Protein AF-A0AA89BZ58-F1 (afdb_monomer)

pLDDT: mean 76.34, std 10.27, range [41.5, 91.38]

Radius of gyration: 18.94 Å; Cα contacts (8 Å, |Δi|>4): 23; chains: 1; bounding box: 36×35×59 Å

Mean predicted aligned error: 9.73 Å

Organism: Pinctada imbricata (NCBI:txid66713)

Foldseek 3Di:
DVVLVVVLVPDDCSVVLVVVVPDDDPVCVPDPVSVVVVVVVLCVLVVPPPCPLVVVVVPDDPPDDSVVVVVVSSVVSVCCVVPVCSSVSSSVVVVVVVVVVD

InterPro domains:
  IPR000175 Sodium:neurotransmitter symporter [PF00209] (2-68)
  IPR000175 Sodium:neurotransmitter symporter [PS50267] (1-68)
  IPR000175 Sodium:neurotransmitter symporter [PTHR11616] (2-68)
  IPR037272 Sodium:neurotransmitter symporter superfamily [SSF161070] (1-69)

Solvent-accessible surface area (backbone atoms only — not comparable to full-atom values): 6159 Å² total; per-residue (Å²): 110,69,72,59,53,55,57,45,65,71,39,89,66,41,67,60,59,52,53,68,71,66,64,79,69,72,78,54,74,78,40,69,65,50,54,51,54,52,51,52,50,52,38,68,72,65,49,68,91,72,50,61,66,57,58,57,55,69,76,50,65,92,92,54,71,59,66,61,52,50,53,52,50,51,53,50,52,52,51,46,64,54,52,48,56,54,52,47,54,49,49,52,51,49,52,55,51,54,67,72,75,111

Sequence (102 aa):
MIALLIRGATLEGSGDGITAVMAVNVDRIGEEKAWYLAFLSMIFRTVLGVGIYITIGSYNKFHNDTVRFGDLHLDASVKRVVLYPHTLRFILRVCSYISSSC

Structure (mmCIF, N/CA/C/O backbone):
data_AF-A0AA89BZ58-F1
#
_entry.id   AF-A0AA89BZ58-F1
#
loop_
_atom_site.group_PDB
_atom_site.id
_atom_site.type_symbol
_atom_site.label_atom_id
_atom_site.label_alt_id
_atom_site.label_comp_id
_atom_site.label_asym_id
_atom_site.label_entity_id
_atom_site.label_seq_id
_atom_site.pdbx_PDB_ins_code
_atom_site.Cartn_x
_atom_site.Cartn_y
_atom_site.Cartn_z
_atom_site.occupancy
_atom_site.B_iso_or_equiv
_atom_site.auth_seq_id
_atom_site.auth_comp_id
_atom_site.auth_asym_id
_atom_site.auth_atom_id
_atom_site.pdbx_PDB_model_num
ATOM 1 N N . MET A 1 1 ? 4.996 -15.499 11.503 1.00 61.78 1 MET A N 1
ATOM 2 C CA . MET A 1 1 ? 3.765 -14.877 10.959 1.00 61.78 1 MET A CA 1
ATOM 3 C C . MET A 1 1 ? 2.536 -15.730 11.235 1.00 61.78 1 MET A C 1
ATOM 5 O O . MET A 1 1 ? 1.676 -15.272 11.968 1.00 61.78 1 MET A O 1
ATOM 9 N N . ILE A 1 2 ? 2.483 -16.980 10.762 1.00 71.75 2 ILE A N 1
ATOM 10 C CA . ILE A 1 2 ? 1.319 -17.868 10.961 1.00 71.75 2 ILE A CA 1
ATOM 11 C C . ILE A 1 2 ? 1.032 -18.139 12.451 1.00 71.75 2 ILE A C 1
ATOM 13 O O . ILE A 1 2 ? -0.104 -17.999 12.887 1.00 71.75 2 ILE A O 1
ATOM 17 N N . ALA A 1 3 ? 2.061 -18.411 13.262 1.00 75.50 3 ALA A N 1
ATOM 18 C CA . ALA A 1 3 ? 1.895 -18.644 14.702 1.00 75.50 3 ALA A CA 1
ATOM 19 C C . ALA A 1 3 ? 1.299 -17.439 15.469 1.00 75.50 3 ALA A C 1
ATOM 21 O O . ALA A 1 3 ? 0.501 -17.623 16.382 1.00 75.50 3 ALA A O 1
ATOM 22 N N . LEU A 1 4 ? 1.635 -16.204 15.071 1.00 71.38 4 LEU A N 1
ATOM 23 C CA . LEU A 1 4 ? 1.089 -14.978 15.676 1.00 71.38 4 LEU A CA 1
ATOM 24 C C . LEU A 1 4 ? -0.384 -14.770 15.301 1.00 71.38 4 LEU A C 1
ATOM 26 O O . LEU A 1 4 ? -1.178 -14.320 16.121 1.00 71.38 4 LEU A O 1
ATOM 30 N N . LEU A 1 5 ? -0.743 -15.140 14.070 1.00 72.56 5 LEU A N 1
ATOM 31 C CA . LEU A 1 5 ? -2.108 -15.081 13.551 1.00 72.56 5 LEU A CA 1
ATOM 32 C C . LEU A 1 5 ? -3.035 -16.044 14.301 1.00 72.56 5 LEU A C 1
ATOM 34 O O . LEU A 1 5 ? -4.108 -15.641 14.738 1.00 72.56 5 LEU A O 1
ATOM 38 N N . ILE A 1 6 ? -2.580 -17.283 14.515 1.00 76.69 6 ILE A N 1
ATOM 39 C CA . ILE A 1 6 ? -3.320 -18.293 15.284 1.00 76.69 6 ILE A CA 1
ATOM 40 C C . ILE A 1 6 ? -3.521 -17.815 16.725 1.00 76.69 6 ILE A C 1
ATOM 42 O O . ILE A 1 6 ? -4.637 -17.860 17.233 1.00 76.69 6 ILE A O 1
ATOM 46 N N . ARG A 1 7 ? -2.464 -17.292 17.364 1.00 72.12 7 ARG A N 1
ATOM 47 C CA . ARG A 1 7 ? -2.547 -16.828 18.753 1.00 72.12 7 ARG A CA 1
ATOM 48 C C . ARG A 1 7 ? -3.513 -15.657 18.927 1.00 72.12 7 ARG A C 1
ATOM 50 O O . ARG A 1 7 ? -4.275 -15.656 19.889 1.00 72.12 7 ARG A O 1
ATOM 57 N N . GLY A 1 8 ? -3.496 -14.687 18.015 1.00 69.56 8 GLY A N 1
ATOM 58 C CA . GLY A 1 8 ? -4.432 -13.568 18.070 1.00 69.56 8 GLY A CA 1
ATOM 59 C C . GLY A 1 8 ? -5.883 -13.994 17.813 1.00 69.56 8 GLY A C 1
ATOM 60 O O . GLY A 1 8 ? -6.780 -13.475 18.464 1.00 69.56 8 GLY A O 1
ATOM 61 N N . ALA A 1 9 ? -6.123 -14.964 16.920 1.00 70.81 9 ALA A N 1
ATOM 62 C CA . ALA A 1 9 ? -7.473 -15.456 16.607 1.00 70.81 9 ALA A CA 1
ATOM 63 C C . ALA A 1 9 ? -8.116 -16.227 17.770 1.00 70.81 9 ALA A C 1
ATOM 65 O O . ALA A 1 9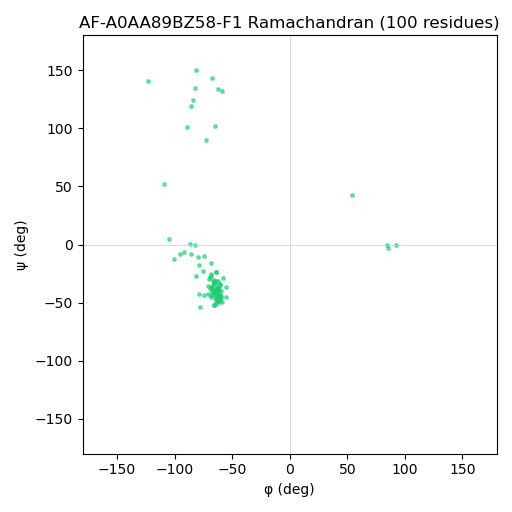 ? -9.335 -16.244 17.897 1.00 70.81 9 ALA A O 1
ATOM 66 N N . THR A 1 10 ? -7.302 -16.836 18.635 1.00 74.50 10 THR A N 1
ATOM 67 C CA . THR A 1 10 ? -7.765 -17.526 19.849 1.00 74.50 10 THR A CA 1
ATOM 68 C C . THR A 1 10 ? -8.018 -16.608 21.055 1.00 74.50 10 THR A C 1
ATOM 70 O O . THR A 1 10 ? -8.379 -17.122 22.110 1.00 74.50 10 THR A O 1
ATOM 73 N N . LEU A 1 11 ? -7.815 -15.284 20.955 1.00 73.44 11 LEU A N 1
ATOM 74 C CA . LEU A 1 11 ? -8.149 -14.354 22.046 1.00 73.44 11 LEU A CA 1
ATOM 75 C C . LEU A 1 11 ? -9.644 -13.990 22.036 1.00 73.44 11 LEU A C 1
ATOM 77 O O . LEU A 1 11 ? -10.199 -13.623 20.996 1.00 73.44 11 LEU A O 1
ATOM 81 N N . GLU A 1 12 ? -10.277 -14.008 23.212 1.00 62.53 12 GLU A N 1
ATOM 82 C CA . GLU A 1 12 ? -11.603 -13.414 23.420 1.00 62.53 12 GLU A CA 1
ATOM 83 C C . GLU A 1 12 ? -11.554 -11.911 23.085 1.00 62.53 12 GLU A C 1
ATOM 85 O O . GLU A 1 12 ? -10.620 -11.208 23.463 1.00 62.53 12 GLU A O 1
ATOM 90 N N . GLY A 1 13 ? -12.518 -11.423 22.296 1.00 66.00 13 GLY A N 1
ATOM 91 C CA . GLY A 1 13 ? -12.511 -10.054 21.753 1.00 66.00 13 GLY A CA 1
ATOM 92 C C . GLY A 1 13 ? -11.863 -9.897 20.366 1.00 66.00 13 GLY A C 1
ATOM 93 O O . GLY A 1 13 ? -11.891 -8.805 19.794 1.00 66.00 13 GLY A O 1
ATOM 94 N N . SER A 1 14 ? -11.345 -10.976 19.759 1.00 66.38 14 SER A N 1
ATOM 95 C CA . SER A 1 14 ? -10.862 -10.973 18.363 1.00 66.38 14 SER A CA 1
ATOM 96 C C . SER A 1 14 ? -11.936 -10.505 17.364 1.00 66.38 14 SER A C 1
ATOM 98 O O . SER A 1 14 ? -11.622 -9.810 16.396 1.00 66.38 14 SER A O 1
ATOM 100 N N . GLY A 1 15 ? -13.206 -10.857 17.599 1.00 66.88 15 GLY A N 1
ATOM 101 C CA . GLY A 1 15 ? -14.333 -10.484 16.734 1.00 66.88 15 GLY A CA 1
ATOM 102 C C . GLY A 1 15 ? -14.554 -8.971 16.640 1.00 66.88 15 GLY A C 1
ATOM 103 O O . GLY A 1 15 ? -14.681 -8.441 15.536 1.00 66.88 15 GLY A O 1
ATOM 104 N N . ASP A 1 16 ? -14.486 -8.263 17.769 1.00 69.00 16 ASP A N 1
ATOM 105 C CA . ASP A 1 16 ? -14.651 -6.802 17.826 1.00 69.00 16 ASP A CA 1
ATOM 106 C C . ASP A 1 16 ? -13.472 -6.056 17.188 1.00 69.00 16 ASP A C 1
ATOM 108 O O . ASP A 1 16 ? -13.611 -4.979 16.599 1.00 69.00 16 ASP A O 1
ATOM 112 N N . GLY A 1 17 ? -12.283 -6.660 17.242 1.00 66.94 17 GLY A N 1
ATOM 113 C CA . GLY A 1 17 ? -11.115 -6.171 16.520 1.00 66.94 17 GLY A CA 1
ATOM 114 C C . GLY A 1 17 ? -11.313 -6.177 15.001 1.00 66.94 17 GLY A C 1
ATOM 115 O O . GLY A 1 17 ? -10.850 -5.255 14.329 1.00 66.94 17 GLY A O 1
ATOM 116 N N . ILE A 1 18 ? -12.011 -7.185 14.470 1.00 66.62 18 ILE A N 1
ATOM 117 C CA . ILE A 1 18 ? -12.250 -7.359 13.031 1.00 66.62 18 ILE A CA 1
ATOM 118 C C . ILE A 1 18 ? -13.365 -6.424 12.544 1.00 66.62 18 ILE A C 1
ATOM 120 O O . ILE A 1 18 ? -13.208 -5.775 11.508 1.00 66.62 18 ILE A O 1
ATOM 124 N N . THR A 1 19 ? -14.456 -6.282 13.300 1.00 68.81 19 THR A N 1
ATOM 125 C CA . THR A 1 19 ? -15.575 -5.392 12.938 1.00 68.81 19 THR A CA 1
ATOM 126 C C . THR A 1 19 ? -15.163 -3.920 12.942 1.00 68.81 19 THR A C 1
ATOM 128 O O . THR A 1 19 ? -15.464 -3.196 11.993 1.00 68.81 19 THR A O 1
ATOM 131 N N . ALA A 1 20 ? -14.369 -3.484 13.925 1.00 66.00 20 ALA A N 1
ATOM 132 C CA . ALA A 1 20 ? -13.824 -2.123 13.968 1.00 66.00 20 ALA A CA 1
ATOM 133 C C . ALA A 1 20 ? -12.860 -1.810 12.806 1.00 66.00 20 ALA A C 1
ATOM 135 O O . ALA A 1 20 ? -12.652 -0.650 12.457 1.00 66.00 20 ALA A O 1
ATOM 136 N N . VAL A 1 21 ? -12.249 -2.835 12.209 1.00 63.84 21 VAL A N 1
ATOM 13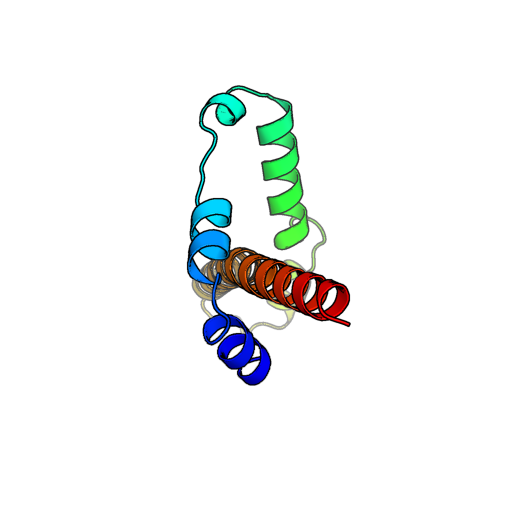7 C CA . VAL A 1 21 ? -11.366 -2.701 11.042 1.00 63.84 21 VAL A CA 1
ATOM 138 C C . VAL A 1 21 ? -12.158 -2.605 9.732 1.00 63.84 21 VAL A C 1
ATOM 140 O O . VAL A 1 21 ? -11.670 -1.985 8.788 1.00 63.84 21 VAL A O 1
ATOM 143 N N . MET A 1 22 ? -13.362 -3.181 9.676 1.00 68.38 22 MET A N 1
ATOM 144 C CA . MET A 1 22 ? -14.251 -3.152 8.505 1.00 68.38 22 MET A CA 1
ATOM 145 C C . MET A 1 22 ? -15.252 -1.988 8.505 1.00 68.38 22 MET A C 1
ATOM 147 O O . MET A 1 22 ? -15.951 -1.801 7.514 1.00 68.38 22 MET A O 1
ATOM 151 N N . ALA A 1 23 ? -15.334 -1.199 9.579 1.00 72.81 23 ALA A N 1
ATOM 152 C CA . ALA A 1 23 ? -16.222 -0.042 9.645 1.00 72.81 23 ALA A CA 1
ATOM 153 C C . ALA A 1 23 ? -15.800 1.038 8.624 1.00 72.81 23 ALA A C 1
ATOM 155 O O . ALA A 1 23 ? -14.834 1.779 8.828 1.00 72.81 23 ALA A O 1
ATOM 156 N N . VAL A 1 24 ? -16.520 1.115 7.502 1.00 68.81 24 VAL A N 1
ATOM 157 C CA . VAL A 1 24 ? -16.295 2.104 6.440 1.00 68.81 24 VAL A CA 1
ATOM 158 C C . VAL A 1 24 ? -17.041 3.396 6.779 1.00 68.81 24 VAL A C 1
ATOM 160 O O . VAL A 1 24 ? -18.263 3.407 6.865 1.00 68.81 24 VAL A O 1
ATOM 163 N N . ASN A 1 25 ? -16.303 4.499 6.928 1.00 73.31 25 ASN A N 1
ATOM 164 C CA . ASN A 1 25 ? -16.877 5.841 7.052 1.00 73.31 25 ASN A CA 1
ATOM 165 C C . ASN A 1 25 ? -17.039 6.458 5.656 1.00 73.31 25 ASN A C 1
ATOM 167 O O . ASN A 1 25 ? -16.061 6.925 5.069 1.00 73.31 25 ASN A O 1
ATOM 171 N N . VAL A 1 26 ? -18.262 6.443 5.127 1.00 75.69 26 VAL A N 1
ATOM 172 C CA . VAL A 1 26 ? -18.601 6.946 3.782 1.00 75.69 26 VAL A CA 1
ATOM 173 C C . VAL A 1 26 ? -18.482 8.467 3.642 1.00 75.69 26 VAL A C 1
ATOM 175 O O . VAL A 1 26 ? -18.167 8.949 2.557 1.00 75.69 26 VAL A O 1
ATOM 178 N N . ASP A 1 27 ? -18.607 9.225 4.732 1.00 79.94 27 ASP A N 1
ATOM 179 C CA . ASP A 1 27 ? -18.478 10.692 4.709 1.00 79.94 27 ASP A CA 1
ATOM 180 C C . ASP A 1 27 ? -17.072 11.170 4.305 1.00 79.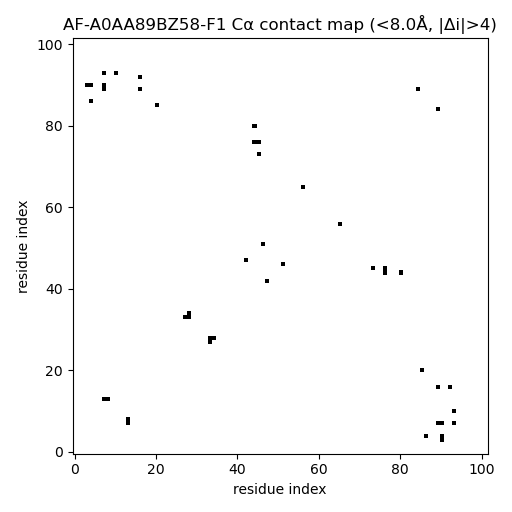94 27 ASP A C 1
ATOM 182 O O . ASP A 1 27 ? -16.900 12.257 3.759 1.00 79.94 27 ASP A O 1
ATOM 186 N N . ARG A 1 28 ? -16.045 10.331 4.501 1.00 75.12 28 ARG A N 1
ATOM 187 C CA . ARG A 1 28 ? -14.649 10.651 4.156 1.00 75.12 28 ARG A CA 1
ATOM 188 C C . ARG A 1 28 ? -14.347 10.619 2.658 1.00 75.12 28 ARG A C 1
ATOM 190 O O . ARG A 1 28 ? -13.266 11.033 2.255 1.00 75.12 28 ARG A O 1
ATOM 197 N N . ILE A 1 29 ? -15.269 10.126 1.832 1.00 79.25 29 ILE A N 1
ATOM 198 C CA . ILE A 1 29 ? -15.061 9.998 0.381 1.00 79.25 29 ILE A CA 1
ATOM 199 C C . ILE A 1 29 ? -15.174 11.369 -0.314 1.00 79.25 29 ILE A C 1
ATOM 201 O O . ILE A 1 29 ? -14.600 11.565 -1.381 1.00 79.25 29 ILE A O 1
ATOM 205 N N . GLY A 1 30 ? -15.868 12.338 0.293 1.00 85.12 30 GLY A N 1
ATOM 206 C CA . GLY A 1 30 ? -15.985 13.702 -0.238 1.00 85.12 30 GLY A CA 1
ATOM 207 C C . GLY A 1 30 ? -14.778 14.607 0.038 1.00 85.12 30 GLY A C 1
ATOM 208 O O . GLY A 1 30 ? -14.703 15.693 -0.525 1.00 85.12 30 GLY A O 1
ATOM 209 N N . GLU A 1 31 ? -13.840 14.184 0.890 1.00 88.69 31 GLU A N 1
ATOM 210 C CA . GLU A 1 31 ? -12.699 15.003 1.310 1.00 88.69 31 GLU A CA 1
ATOM 211 C C . GLU A 1 31 ? -11.553 14.928 0.287 1.00 88.69 31 GLU A C 1
ATOM 213 O O . GLU A 1 31 ? -11.028 13.851 -0.009 1.00 88.69 31 GLU A O 1
ATOM 218 N N . GLU A 1 32 ? -11.089 16.071 -0.223 1.00 87.94 32 GLU A N 1
ATOM 219 C CA . GLU A 1 32 ? -10.010 16.140 -1.219 1.00 87.94 32 GLU A CA 1
ATOM 220 C C . GLU A 1 32 ? -8.693 15.544 -0.699 1.00 87.94 32 GLU A C 1
ATOM 222 O O . GLU A 1 32 ? -7.944 14.885 -1.431 1.00 87.94 32 GLU A O 1
ATOM 227 N N . LYS A 1 33 ? -8.436 15.702 0.603 1.00 87.69 33 LYS A N 1
ATOM 228 C CA . LYS A 1 33 ? -7.260 15.137 1.271 1.00 87.69 33 LYS A CA 1
ATOM 229 C C . LYS A 1 33 ? -7.288 13.614 1.290 1.00 87.69 33 LYS A C 1
ATOM 231 O O . LYS A 1 33 ? -6.224 13.000 1.189 1.00 87.69 33 LYS A O 1
ATOM 236 N N . ALA A 1 34 ? -8.467 12.995 1.381 1.00 86.25 34 ALA A N 1
ATOM 237 C CA . ALA A 1 34 ? -8.590 11.541 1.369 1.00 86.25 34 ALA A CA 1
ATOM 238 C C . ALA A 1 34 ? -8.122 10.962 0.025 1.00 86.25 34 ALA A C 1
ATOM 240 O O . ALA A 1 34 ? -7.370 9.985 0.004 1.00 86.25 34 ALA A O 1
ATOM 241 N N . TRP A 1 35 ? -8.471 11.617 -1.086 1.00 89.06 35 TRP A N 1
ATOM 242 C CA . TRP A 1 35 ? -8.020 11.233 -2.426 1.00 89.06 35 TRP A CA 1
ATOM 243 C C . TRP A 1 35 ? -6.524 11.453 -2.630 1.00 89.06 35 TRP A C 1
ATOM 245 O O . TRP A 1 35 ? -5.845 10.567 -3.154 1.00 89.06 35 TRP A O 1
ATOM 255 N N . TYR A 1 36 ? -5.987 12.588 -2.173 1.00 91.38 36 TYR A N 1
ATOM 256 C CA . TYR A 1 36 ? -4.551 12.863 -2.262 1.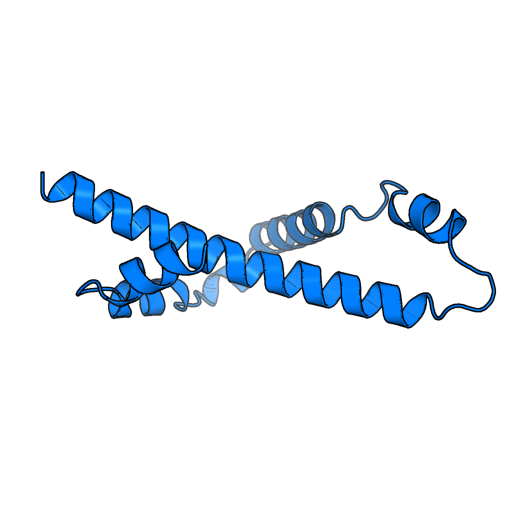00 91.38 36 TYR A CA 1
ATOM 257 C C . TYR A 1 36 ? -3.724 11.820 -1.498 1.00 91.38 36 TYR A C 1
ATOM 259 O O . TYR A 1 36 ? -2.775 11.249 -2.039 1.00 91.38 36 TYR A O 1
ATOM 267 N N . LEU A 1 37 ? -4.115 11.517 -0.257 1.00 89.12 37 LEU A N 1
ATOM 268 C CA . LEU A 1 37 ? -3.443 10.508 0.561 1.00 89.12 37 LEU A CA 1
ATOM 269 C C . LEU A 1 37 ? -3.581 9.106 -0.043 1.00 89.12 37 LEU A C 1
ATOM 271 O O . LEU A 1 37 ? -2.609 8.347 -0.053 1.00 89.12 37 LEU A O 1
ATOM 275 N N . ALA A 1 38 ? -4.750 8.766 -0.592 1.00 86.75 38 ALA A N 1
ATOM 276 C CA . ALA A 1 38 ? -4.957 7.497 -1.280 1.00 86.75 38 ALA A CA 1
ATOM 277 C C . ALA A 1 38 ? -4.041 7.366 -2.508 1.00 86.75 38 ALA A C 1
ATOM 279 O O . ALA A 1 38 ? -3.349 6.354 -2.652 1.00 86.75 38 ALA A O 1
ATOM 280 N N . PHE A 1 39 ? -3.962 8.402 -3.343 1.00 89.75 39 PHE A N 1
ATOM 281 C CA . PHE A 1 39 ? -3.108 8.430 -4.529 1.00 89.75 39 PHE A CA 1
ATOM 282 C C . PHE A 1 39 ? -1.623 8.321 -4.177 1.00 89.75 39 PHE A C 1
ATOM 284 O O . PHE A 1 39 ? -0.907 7.476 -4.719 1.00 89.75 39 PHE A O 1
ATOM 291 N N . LEU A 1 40 ? -1.164 9.117 -3.214 1.00 90.69 40 LEU A N 1
ATOM 292 C CA . LEU A 1 40 ? 0.222 9.085 -2.764 1.00 90.69 40 LEU A CA 1
ATOM 293 C C . LEU A 1 40 ? 0.584 7.711 -2.177 1.00 90.69 40 LEU A C 1
ATOM 295 O O . LEU A 1 40 ? 1.654 7.171 -2.463 1.00 90.69 40 LEU A O 1
ATOM 299 N N . SER A 1 41 ? -0.335 7.093 -1.429 1.00 84.56 41 SER A N 1
ATOM 300 C CA . SER A 1 41 ? -0.149 5.726 -0.938 1.00 84.56 41 SER A CA 1
ATOM 301 C C . SER A 1 41 ? -0.009 4.719 -2.085 1.00 84.56 41 SER A C 1
ATOM 303 O O . SER A 1 41 ? 0.828 3.824 -2.008 1.00 84.56 41 SER A O 1
ATOM 305 N N . MET A 1 42 ? -0.764 4.873 -3.178 1.00 85.94 42 MET A N 1
ATOM 306 C CA . MET A 1 42 ? -0.660 4.009 -4.357 1.00 85.94 42 MET A CA 1
ATOM 307 C C . MET A 1 42 ? 0.713 4.130 -5.030 1.00 85.94 42 MET A C 1
ATOM 309 O O . MET A 1 42 ? 1.317 3.105 -5.368 1.00 85.94 42 MET A O 1
ATOM 313 N N . ILE A 1 43 ? 1.235 5.356 -5.154 1.00 88.06 43 ILE A N 1
ATOM 314 C CA . ILE A 1 43 ? 2.575 5.611 -5.698 1.00 88.06 43 ILE A CA 1
ATOM 315 C C . ILE A 1 43 ? 3.645 4.988 -4.810 1.00 88.06 43 ILE A C 1
ATOM 317 O O . ILE A 1 43 ? 4.497 4.280 -5.332 1.00 88.06 43 ILE A O 1
ATOM 321 N N . PHE A 1 44 ? 3.606 5.183 -3.491 1.00 84.75 44 PHE A N 1
ATOM 322 C CA . PHE A 1 44 ? 4.626 4.613 -2.604 1.00 84.75 44 PHE A CA 1
ATOM 323 C C . PHE A 1 44 ? 4.606 3.084 -2.562 1.00 84.75 44 PHE A C 1
ATOM 325 O O . PHE A 1 44 ? 5.654 2.459 -2.425 1.00 84.75 44 PHE A O 1
ATOM 332 N N . ARG A 1 45 ? 3.428 2.468 -2.701 1.00 82.38 45 ARG A N 1
ATOM 333 C CA . ARG A 1 45 ? 3.282 1.003 -2.699 1.00 82.38 45 ARG A CA 1
ATOM 334 C C . ARG A 1 45 ? 3.867 0.352 -3.942 1.00 82.38 45 ARG A C 1
ATOM 336 O O . ARG A 1 45 ? 4.412 -0.741 -3.853 1.00 82.38 45 ARG A O 1
ATOM 343 N N . THR A 1 46 ? 3.711 1.018 -5.077 1.00 84.81 46 THR A N 1
ATOM 344 C CA . THR A 1 46 ? 4.124 0.495 -6.381 1.00 84.81 46 THR A CA 1
ATOM 345 C C . THR A 1 46 ? 5.457 1.104 -6.814 1.00 84.81 46 THR A C 1
ATOM 347 O O . THR A 1 46 ? 6.101 0.615 -7.717 1.00 84.81 46 THR A O 1
ATOM 350 N N . VAL A 1 47 ? 5.936 2.160 -6.161 1.00 85.44 47 VAL A N 1
ATOM 351 C CA . VAL A 1 47 ? 7.173 2.867 -6.523 1.00 85.44 47 VAL A CA 1
ATOM 352 C C . VAL A 1 47 ? 7.155 3.309 -8.002 1.00 85.44 47 VAL A C 1
ATOM 35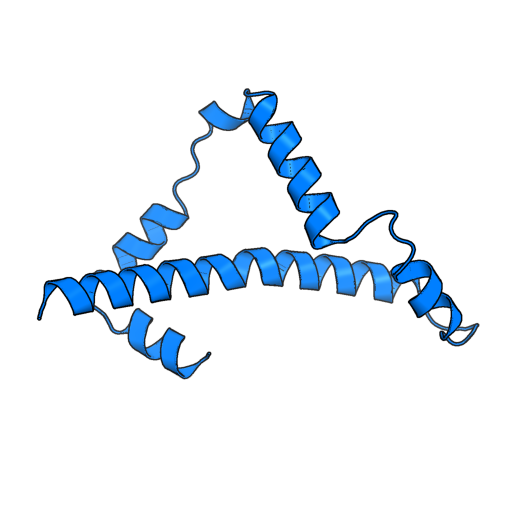4 O O . VAL A 1 47 ? 8.127 3.174 -8.752 1.00 85.44 47 VAL A O 1
ATOM 357 N N . LEU A 1 48 ? 5.997 3.820 -8.444 1.00 85.88 48 LEU A N 1
ATOM 358 C CA . LEU A 1 48 ? 5.791 4.295 -9.816 1.00 85.88 48 LEU A CA 1
ATOM 359 C C . LEU A 1 48 ? 6.730 5.470 -10.116 1.00 85.88 48 LEU A C 1
ATOM 361 O O . LEU A 1 48 ? 6.851 6.395 -9.318 1.00 85.88 48 LEU A O 1
ATOM 365 N N . GLY A 1 49 ? 7.385 5.436 -11.279 1.00 82.12 49 GLY A N 1
ATOM 366 C CA . GLY A 1 49 ? 8.235 6.532 -11.761 1.00 82.12 49 GLY A CA 1
ATOM 367 C C . GLY A 1 49 ? 9.690 6.528 -11.273 1.00 82.12 49 GLY A C 1
ATOM 368 O O . GLY A 1 49 ? 10.472 7.341 -11.746 1.00 82.12 49 GLY A O 1
ATOM 369 N N . VAL A 1 50 ? 10.097 5.598 -10.401 1.00 85.94 50 VAL A N 1
ATOM 370 C CA . VAL A 1 50 ? 11.491 5.512 -9.899 1.00 85.94 50 VAL A CA 1
ATOM 371 C C . VAL A 1 50 ? 12.406 4.691 -10.826 1.00 85.94 50 VAL A C 1
ATOM 373 O O . VAL A 1 50 ? 13.615 4.638 -10.643 1.00 85.94 50 VAL A O 1
ATOM 376 N N . GLY A 1 51 ? 11.845 4.033 -11.846 1.00 84.69 51 GLY A N 1
ATOM 377 C CA . GLY A 1 51 ? 12.610 3.261 -12.835 1.00 84.69 51 GLY A CA 1
ATOM 378 C C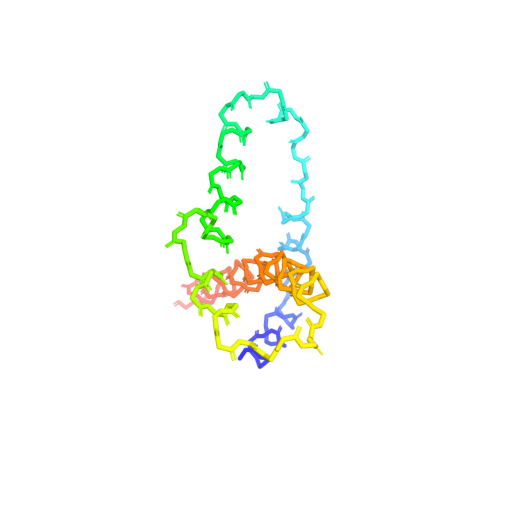 . GLY A 1 51 ? 12.953 1.825 -12.418 1.00 84.69 51 GLY A C 1
ATOM 379 O O . GLY A 1 51 ? 13.506 1.080 -13.221 1.00 84.69 51 GLY A O 1
ATOM 380 N N . ILE A 1 52 ? 12.555 1.386 -11.219 1.00 86.31 52 ILE A N 1
ATOM 381 C CA . ILE A 1 52 ? 12.793 0.017 -10.719 1.00 86.31 52 ILE A CA 1
ATOM 382 C C . ILE A 1 52 ? 12.244 -1.037 -11.693 1.00 86.31 52 ILE A C 1
ATOM 384 O O . ILE A 1 52 ? 12.940 -1.991 -12.033 1.00 86.31 52 ILE A O 1
ATOM 388 N N . TYR A 1 53 ? 11.027 -0.841 -12.204 1.00 85.06 53 TYR A N 1
ATOM 389 C CA . TYR A 1 53 ? 10.424 -1.763 -13.171 1.00 85.06 53 TYR A CA 1
ATOM 390 C C . TYR A 1 53 ? 11.144 -1.796 -14.519 1.00 85.06 53 TYR A C 1
ATOM 392 O O . TYR A 1 53 ? 11.190 -2.849 -15.147 1.00 85.06 53 TYR A O 1
ATOM 400 N N . ILE A 1 54 ? 11.734 -0.676 -14.948 1.00 86.56 54 ILE A N 1
ATOM 401 C CA . ILE A 1 54 ? 12.502 -0.596 -16.198 1.00 86.56 54 ILE A CA 1
ATOM 402 C C . ILE A 1 54 ? 13.784 -1.419 -16.048 1.00 86.56 54 ILE A C 1
ATOM 404 O O . ILE A 1 54 ? 14.102 -2.237 -16.909 1.00 86.56 54 ILE A O 1
ATOM 408 N N . THR A 1 55 ? 14.472 -1.278 -14.913 1.00 87.69 55 THR A N 1
ATOM 409 C CA . THR A 1 55 ? 15.669 -2.066 -14.600 1.00 87.69 55 THR A CA 1
ATOM 410 C C . THR A 1 55 ? 15.354 -3.558 -14.500 1.00 87.69 55 THR A C 1
ATOM 412 O O . THR A 1 55 ? 16.082 -4.366 -15.065 1.00 87.69 55 THR A O 1
ATOM 415 N N . ILE A 1 56 ? 14.254 -3.944 -13.844 1.00 85.38 56 ILE A N 1
ATOM 416 C CA . ILE A 1 56 ? 13.826 -5.352 -13.755 1.00 85.38 56 ILE A CA 1
ATOM 417 C C . ILE A 1 56 ? 13.458 -5.902 -15.141 1.00 85.38 56 ILE A C 1
ATOM 419 O O . ILE A 1 56 ? 13.837 -7.022 -15.480 1.00 85.38 56 ILE A O 1
ATOM 423 N N . GLY A 1 57 ? 12.763 -5.108 -15.958 1.00 84.81 57 GLY A N 1
ATOM 424 C CA . GLY A 1 57 ? 12.413 -5.467 -17.331 1.00 84.81 57 GLY A CA 1
ATOM 425 C C . GLY A 1 57 ? 13.631 -5.644 -18.241 1.00 84.81 57 GLY A C 1
ATOM 426 O O . GLY A 1 57 ? 13.601 -6.505 -19.114 1.00 84.81 57 GLY A O 1
ATOM 427 N N . SER A 1 58 ? 14.716 -4.901 -17.999 1.00 85.88 58 SER A N 1
ATOM 428 C CA . SER A 1 58 ? 15.972 -4.995 -18.761 1.00 85.88 58 SER A CA 1
ATOM 429 C C . SER A 1 58 ? 16.638 -6.375 -18.662 1.00 85.88 58 SER A C 1
ATOM 431 O O . SER A 1 58 ? 17.247 -6.847 -19.618 1.00 85.88 58 SER A O 1
ATOM 433 N N . TYR A 1 59 ? 16.472 -7.067 -17.530 1.00 86.12 59 TYR A N 1
ATOM 434 C CA . TYR A 1 59 ? 16.989 -8.428 -17.338 1.00 86.12 59 TYR A CA 1
ATOM 435 C C . TYR A 1 59 ? 16.026 -9.524 -17.826 1.00 86.12 59 TYR A C 1
ATOM 437 O O . TYR A 1 59 ? 16.322 -10.714 -17.686 1.00 86.12 59 TYR A O 1
ATOM 445 N N . ASN A 1 60 ? 14.862 -9.160 -18.370 1.00 86.50 60 ASN A N 1
ATOM 446 C CA . ASN A 1 60 ? 13.862 -10.121 -18.818 1.00 86.50 60 ASN A CA 1
ATOM 447 C C . ASN A 1 60 ? 14.196 -10.678 -20.214 1.00 86.50 60 ASN A C 1
ATOM 449 O O . ASN A 1 60 ? 14.771 -9.998 -21.061 1.00 86.50 60 ASN A O 1
ATOM 453 N N . 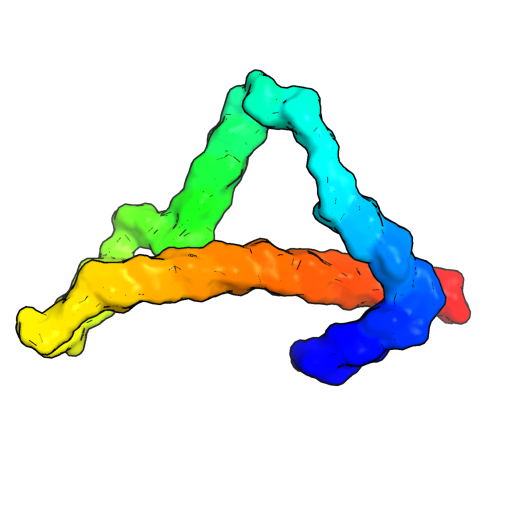LYS A 1 61 ? 13.791 -11.923 -20.492 1.00 85.19 61 LYS A N 1
ATOM 454 C CA . LYS A 1 61 ? 13.905 -12.497 -21.845 1.00 85.19 61 LYS A CA 1
ATOM 455 C C . LYS A 1 61 ? 12.953 -11.764 -22.800 1.00 85.19 61 LYS A C 1
ATOM 457 O O . LYS A 1 61 ? 11.825 -11.466 -22.424 1.00 85.19 61 LYS A O 1
ATOM 462 N N . PHE A 1 62 ? 13.375 -11.555 -24.051 1.00 74.31 62 PHE A N 1
ATOM 463 C CA . PHE A 1 62 ? 12.598 -10.821 -25.066 1.00 74.31 62 PHE A CA 1
ATOM 464 C C . PHE A 1 62 ? 11.207 -11.409 -25.359 1.00 74.31 62 PHE A C 1
ATOM 466 O O . PHE A 1 62 ? 10.311 -10.672 -25.743 1.00 74.31 62 PHE A O 1
ATOM 473 N N . HIS A 1 63 ? 11.023 -12.721 -25.190 1.00 77.38 63 HIS A N 1
ATOM 474 C CA . HIS A 1 63 ? 9.748 -13.417 -25.410 1.00 77.38 63 HIS A CA 1
ATOM 475 C C . HIS A 1 63 ? 9.136 -13.874 -24.077 1.00 77.38 63 HIS A C 1
ATOM 477 O O . HIS A 1 63 ? 8.869 -15.056 -23.879 1.00 77.38 63 HIS A O 1
ATOM 483 N N . ASN A 1 64 ? 8.994 -12.957 -23.120 1.00 82.88 64 ASN A N 1
ATOM 484 C CA . ASN A 1 64 ? 8.281 -13.208 -21.869 1.00 82.88 64 ASN A CA 1
ATOM 485 C C . ASN A 1 64 ? 7.151 -12.185 -21.701 1.00 82.88 64 ASN A C 1
ATOM 487 O O . ASN A 1 64 ? 7.342 -11.003 -21.988 1.00 82.88 64 ASN A O 1
ATOM 491 N N . ASP A 1 65 ? 6.002 -12.633 -21.198 1.00 84.19 65 ASP A N 1
ATOM 492 C CA . ASP A 1 65 ? 4.797 -11.811 -21.056 1.00 84.19 65 ASP A CA 1
ATOM 493 C C . ASP A 1 65 ? 4.951 -10.787 -19.922 1.00 84.19 65 ASP A C 1
ATOM 495 O O . ASP A 1 65 ? 4.604 -11.027 -18.760 1.00 84.19 65 ASP A O 1
ATOM 499 N N . THR A 1 66 ? 5.466 -9.608 -20.259 1.00 82.81 66 THR A N 1
ATOM 50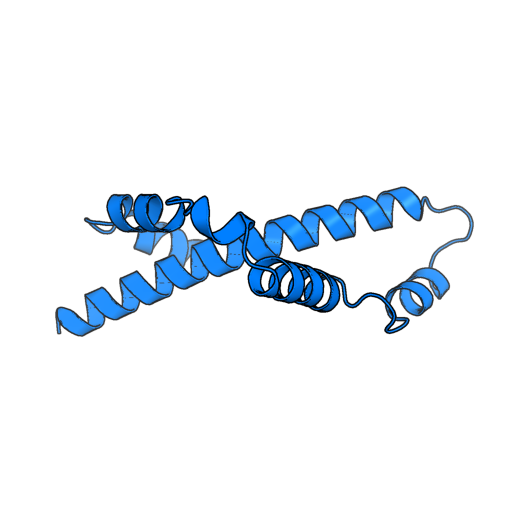0 C CA . THR A 1 66 ? 5.676 -8.499 -19.316 1.00 82.81 66 THR A CA 1
ATOM 501 C C . THR A 1 66 ? 4.369 -7.936 -18.763 1.00 82.81 66 THR A C 1
ATOM 503 O O . THR A 1 66 ? 4.334 -7.521 -17.605 1.00 82.81 66 THR A O 1
ATOM 506 N N . VAL A 1 67 ? 3.284 -7.983 -19.544 1.00 85.44 67 VAL A N 1
ATOM 507 C CA . VAL A 1 67 ? 1.940 -7.551 -19.120 1.00 85.44 67 VAL A CA 1
ATOM 508 C C . VAL A 1 67 ? 1.452 -8.399 -17.946 1.00 85.44 67 VAL A C 1
ATOM 510 O O . VAL A 1 67 ? 1.114 -7.871 -16.889 1.00 85.44 67 VAL A O 1
ATOM 513 N N . ARG A 1 68 ? 1.542 -9.728 -18.077 1.00 86.81 68 ARG A N 1
ATOM 514 C CA . ARG A 1 68 ? 1.130 -10.668 -17.028 1.00 86.81 68 ARG A CA 1
ATOM 515 C C . ARG A 1 68 ? 1.954 -10.508 -15.751 1.00 86.81 68 ARG A C 1
ATOM 517 O O . ARG A 1 68 ? 1.421 -10.641 -14.649 1.00 86.81 68 ARG A O 1
ATOM 524 N N . PHE A 1 69 ? 3.252 -10.239 -15.887 1.00 85.19 69 PHE A N 1
ATOM 525 C CA . PHE A 1 69 ? 4.113 -9.968 -14.738 1.00 85.19 69 PHE A CA 1
ATOM 526 C C . PHE A 1 69 ? 3.704 -8.678 -14.013 1.00 85.19 69 PHE A C 1
ATOM 528 O O . PHE A 1 69 ? 3.626 -8.674 -12.783 1.00 85.19 69 PHE A O 1
ATOM 535 N N . GLY A 1 70 ? 3.406 -7.612 -14.762 1.00 85.50 70 GLY A N 1
ATOM 536 C CA . GLY A 1 70 ? 2.919 -6.346 -14.214 1.00 85.50 70 GLY A CA 1
ATOM 537 C C . GLY A 1 70 ? 1.620 -6.515 -13.426 1.00 85.50 70 GLY A C 1
ATOM 538 O O . GLY A 1 70 ? 1.554 -6.108 -12.265 1.00 85.50 70 GLY A O 1
ATOM 539 N N . ASP A 1 71 ? 0.632 -7.198 -14.006 1.00 86.44 71 ASP A N 1
ATOM 540 C CA . ASP A 1 71 ? -0.668 -7.428 -13.364 1.00 86.44 71 ASP A CA 1
ATOM 541 C C . ASP A 1 71 ? -0.546 -8.247 -12.074 1.00 86.44 71 ASP A C 1
ATOM 543 O O . ASP A 1 71 ? -1.085 -7.866 -11.031 1.00 86.44 71 ASP A O 1
ATOM 547 N N . LEU A 1 72 ? 0.216 -9.347 -12.107 1.00 86.69 72 LEU A N 1
ATOM 548 C CA . LEU A 1 72 ? 0.427 -10.186 -10.925 1.00 86.69 72 LEU A CA 1
ATOM 549 C C . LEU A 1 72 ? 1.157 -9.421 -9.814 1.00 86.69 72 LEU A C 1
ATOM 551 O O . LEU A 1 72 ? 0.848 -9.583 -8.631 1.00 86.69 72 LEU A O 1
ATOM 555 N N . HIS A 1 73 ? 2.127 -8.586 -10.182 1.00 84.88 73 HIS A N 1
ATOM 556 C CA . HIS A 1 73 ? 2.875 -7.780 -9.227 1.00 84.88 73 HIS A CA 1
ATOM 557 C C . HIS A 1 73 ? 1.994 -6.715 -8.561 1.00 84.88 73 HIS A C 1
ATOM 559 O O . HIS A 1 73 ? 2.082 -6.523 -7.342 1.00 84.88 73 HIS A O 1
ATOM 565 N N . LEU A 1 74 ? 1.131 -6.050 -9.333 1.00 83.50 74 LEU A N 1
ATOM 566 C CA . LEU A 1 74 ? 0.172 -5.077 -8.816 1.00 83.50 74 LEU A CA 1
ATOM 567 C C . LEU A 1 74 ? -0.840 -5.748 -7.880 1.00 83.50 74 LEU A C 1
ATOM 569 O O . LEU A 1 74 ? -0.999 -5.296 -6.745 1.00 83.50 74 LEU A O 1
ATOM 573 N N . ASP A 1 75 ? -1.443 -6.869 -8.283 1.00 84.44 75 ASP A N 1
ATOM 574 C CA . ASP A 1 75 ? -2.393 -7.622 -7.449 1.00 84.44 75 ASP A CA 1
ATOM 575 C C . ASP A 1 75 ? -1.752 -8.105 -6.134 1.00 84.44 75 ASP A C 1
ATOM 577 O O . ASP A 1 75 ? -2.297 -7.899 -5.043 1.00 84.44 75 ASP A O 1
ATOM 581 N N . ALA A 1 76 ? -0.545 -8.673 -6.204 1.00 84.88 76 ALA A N 1
ATOM 582 C CA . ALA A 1 76 ? 0.183 -9.125 -5.022 1.00 84.88 76 ALA A CA 1
ATOM 583 C C . ALA A 1 76 ? 0.541 -7.964 -4.080 1.00 84.88 76 ALA A C 1
ATOM 585 O O . ALA A 1 76 ? 0.428 -8.096 -2.856 1.00 84.88 76 ALA A O 1
ATOM 586 N N . SER A 1 77 ? 0.945 -6.816 -4.627 1.00 81.81 77 SER A N 1
ATOM 587 C CA . SER A 1 77 ? 1.252 -5.610 -3.847 1.00 81.81 77 SER A CA 1
ATOM 588 C C . SER A 1 77 ? -0.001 -5.029 -3.196 1.00 81.81 77 SER A C 1
ATOM 590 O O . SER A 1 77 ? 0.038 -4.565 -2.048 1.00 81.81 77 SER A O 1
ATOM 592 N N . VAL A 1 78 ? -1.143 -5.121 -3.883 1.00 80.12 78 VAL A N 1
ATOM 593 C CA . VAL A 1 78 ? -2.429 -4.711 -3.329 1.00 80.12 78 VAL A CA 1
ATOM 594 C C . VAL A 1 78 ? -2.826 -5.605 -2.160 1.00 80.12 78 VAL A C 1
ATOM 596 O O . VAL A 1 78 ? -3.045 -5.094 -1.057 1.00 80.12 78 VAL A O 1
ATOM 599 N N . LYS A 1 79 ? -2.806 -6.926 -2.355 1.00 81.06 79 LYS A N 1
ATOM 600 C CA . LYS A 1 79 ? -3.116 -7.919 -1.314 1.00 81.06 79 LYS A CA 1
ATOM 601 C C . LYS A 1 79 ? -2.185 -7.824 -0.117 1.00 81.06 79 LYS A C 1
ATOM 603 O O . LYS A 1 79 ? -2.652 -7.910 1.015 1.00 81.06 79 LYS A O 1
ATOM 608 N N . ARG A 1 80 ? -0.887 -7.592 -0.332 1.00 75.31 80 ARG A N 1
ATOM 609 C CA . ARG A 1 80 ? 0.087 -7.438 0.755 1.00 75.31 80 ARG A CA 1
ATOM 610 C C . ARG A 1 80 ? -0.277 -6.269 1.663 1.00 75.31 80 ARG A C 1
ATOM 612 O O . ARG A 1 80 ? -0.251 -6.409 2.876 1.00 75.31 80 ARG A O 1
ATOM 619 N N . VAL A 1 81 ? -0.658 -5.136 1.093 1.00 72.06 81 VAL A N 1
ATOM 620 C CA . VAL A 1 81 ? -0.987 -3.936 1.874 1.00 72.06 81 VAL A CA 1
ATOM 621 C C . VAL A 1 81 ? -2.373 -3.997 2.496 1.00 72.06 81 VAL A C 1
ATOM 623 O O . VAL A 1 81 ? -2.627 -3.268 3.437 1.00 72.06 81 VAL A O 1
ATOM 626 N N . VAL A 1 82 ? -3.262 -4.868 2.039 1.00 72.69 82 VAL A N 1
ATOM 627 C CA . VAL A 1 82 ? -4.487 -5.163 2.789 1.00 72.69 82 VAL A CA 1
ATOM 628 C C . VAL A 1 82 ? -4.136 -6.120 3.934 1.00 72.69 82 VAL A C 1
ATOM 630 O O . VAL A 1 82 ? -4.312 -5.803 5.107 1.00 72.69 82 VAL A O 1
ATOM 633 N N . LEU A 1 83 ? -3.501 -7.250 3.628 1.00 73.31 83 LEU A N 1
ATOM 634 C CA . LEU A 1 83 ? -3.241 -8.324 4.585 1.00 73.31 83 LEU A CA 1
ATOM 635 C C . LEU A 1 83 ? -2.273 -7.933 5.717 1.00 73.31 83 LEU A C 1
ATOM 637 O O . LEU A 1 83 ? -2.510 -8.283 6.874 1.00 73.31 83 LEU A O 1
ATOM 641 N N . TYR A 1 84 ? -1.195 -7.199 5.425 1.00 70.94 84 TYR A N 1
ATOM 642 C CA . TYR A 1 84 ? -0.181 -6.833 6.423 1.00 70.94 84 TYR A CA 1
ATOM 643 C C . TYR A 1 84 ? -0.694 -5.897 7.521 1.00 70.94 84 TYR A C 1
ATOM 645 O O . TYR A 1 84 ? -0.503 -6.242 8.682 1.00 70.94 84 TYR A O 1
ATOM 653 N N . PRO A 1 85 ? -1.344 -4.751 7.249 1.00 68.69 85 PRO A N 1
ATOM 654 C CA . PRO A 1 85 ? -1.878 -3.902 8.308 1.00 68.69 85 PRO A CA 1
ATOM 655 C C . PRO A 1 85 ? -3.062 -4.541 9.028 1.00 68.69 85 PRO A C 1
ATOM 657 O O . PRO A 1 85 ? -3.223 -4.269 10.212 1.00 68.69 85 PRO A O 1
ATOM 660 N N . HIS A 1 86 ? -3.850 -5.413 8.387 1.00 65.50 86 HIS A N 1
ATOM 661 C CA . HIS A 1 86 ? -4.844 -6.210 9.112 1.00 65.50 86 HIS A CA 1
ATOM 662 C C . HIS A 1 86 ? -4.169 -7.142 10.121 1.00 65.50 86 HIS A C 1
ATOM 664 O O . HIS A 1 86 ? -4.538 -7.144 11.291 1.00 65.50 86 HIS A O 1
ATOM 670 N N . THR A 1 87 ? -3.109 -7.840 9.711 1.00 65.69 87 THR A N 1
ATOM 671 C CA . THR A 1 87 ? -2.343 -8.732 10.593 1.00 65.69 87 THR A CA 1
ATOM 672 C C . THR A 1 87 ? -1.583 -7.953 11.675 1.00 65.69 87 THR A C 1
ATOM 674 O O . THR A 1 87 ? -1.560 -8.353 12.833 1.00 65.69 87 THR A O 1
ATOM 677 N N . LEU A 1 88 ? -0.997 -6.804 11.335 1.00 68.00 88 LEU A N 1
ATOM 678 C CA . LEU A 1 88 ? -0.198 -5.985 12.247 1.00 68.00 88 LEU A CA 1
ATOM 679 C C . LEU A 1 88 ? -1.068 -5.230 13.259 1.00 68.00 88 LEU A C 1
ATOM 681 O O . LEU A 1 88 ? -0.738 -5.230 14.437 1.00 68.00 88 LEU A O 1
ATOM 685 N N . ARG A 1 89 ? -2.194 -4.626 12.848 1.00 67.44 89 ARG A N 1
ATOM 686 C CA . ARG A 1 89 ? -3.138 -3.971 13.781 1.00 67.44 89 ARG A CA 1
ATOM 687 C C . ARG A 1 89 ? -3.769 -4.978 14.734 1.00 67.44 89 ARG A C 1
ATOM 689 O O . ARG A 1 89 ? -3.988 -4.654 15.897 1.00 67.44 89 ARG A O 1
ATOM 696 N N . PHE A 1 90 ? -4.020 -6.189 14.247 1.00 64.56 90 PHE A N 1
ATOM 697 C CA . PHE A 1 90 ? -4.483 -7.298 15.064 1.00 64.56 90 PHE A CA 1
ATOM 698 C C . PHE A 1 90 ? -3.437 -7.700 16.112 1.00 64.56 90 PHE A C 1
ATOM 700 O O . PHE A 1 90 ? -3.731 -7.691 17.303 1.00 64.56 90 PHE A O 1
ATOM 707 N N . ILE A 1 91 ? -2.186 -7.931 15.698 1.00 66.00 91 ILE A N 1
ATOM 708 C CA . ILE A 1 91 ? -1.081 -8.263 16.612 1.00 66.00 91 ILE A CA 1
ATOM 709 C C . ILE A 1 91 ? -0.806 -7.129 17.615 1.00 66.00 91 ILE A C 1
ATOM 711 O O . ILE A 1 91 ? -0.635 -7.397 18.799 1.00 66.00 91 ILE A O 1
ATOM 715 N N . LEU A 1 92 ? -0.799 -5.865 17.179 1.00 67.94 92 LEU A N 1
ATOM 716 C CA . LEU A 1 92 ? -0.556 -4.713 18.055 1.00 67.94 92 LEU A CA 1
ATOM 717 C C . LEU A 1 92 ? -1.657 -4.542 19.109 1.00 67.94 92 LEU A C 1
ATOM 719 O O . LEU A 1 92 ? -1.345 -4.241 20.260 1.00 67.94 92 LEU A O 1
ATOM 723 N N . ARG A 1 93 ? -2.929 -4.781 18.761 1.00 64.94 93 ARG A N 1
ATOM 724 C CA . ARG A 1 93 ? -4.025 -4.767 19.744 1.00 64.94 93 ARG A CA 1
ATOM 725 C C . ARG A 1 93 ? -3.938 -5.936 20.725 1.00 64.94 93 ARG A C 1
ATOM 727 O O . ARG A 1 93 ? -4.154 -5.723 21.912 1.00 64.94 93 ARG A O 1
ATOM 734 N N . VAL A 1 94 ? -3.545 -7.125 20.263 1.00 62.44 94 VAL A N 1
ATOM 735 C CA . VAL A 1 94 ? -3.290 -8.291 21.129 1.00 62.44 94 VAL A CA 1
ATOM 736 C C . VAL A 1 94 ? -2.135 -8.016 22.102 1.00 62.44 94 VAL A C 1
ATOM 738 O O . VAL A 1 94 ? -2.271 -8.271 23.295 1.00 62.44 94 VAL A O 1
ATOM 741 N N . CYS A 1 95 ? -1.027 -7.429 21.638 1.00 59.31 95 CYS A N 1
ATOM 742 C CA . CYS A 1 95 ? 0.075 -7.007 22.511 1.00 59.31 95 CYS A CA 1
ATOM 743 C C . CYS A 1 95 ? -0.355 -5.935 23.523 1.00 59.31 95 CYS A C 1
ATOM 745 O O . CYS A 1 95 ? 0.008 -6.028 24.693 1.00 59.31 95 CYS A O 1
ATOM 747 N N . SER A 1 96 ? -1.147 -4.946 23.099 1.00 64.19 96 SER A N 1
ATOM 748 C CA . SER A 1 96 ? -1.646 -3.897 23.996 1.00 64.19 96 SER A CA 1
ATOM 749 C C . SER A 1 96 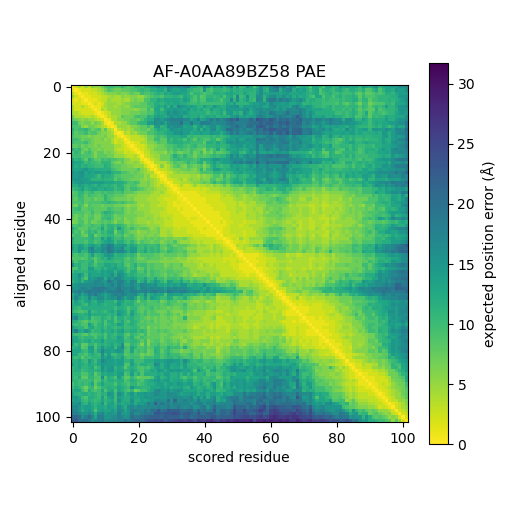? -2.605 -4.444 25.061 1.00 64.19 96 SER A C 1
ATOM 751 O O . SER A 1 96 ? -2.610 -3.938 26.177 1.00 64.19 96 SER A O 1
ATOM 753 N N . TYR A 1 97 ? -3.385 -5.483 24.744 1.00 60.78 97 TYR A N 1
ATOM 754 C CA . TYR A 1 97 ? -4.270 -6.155 25.700 1.00 60.78 97 TYR A CA 1
ATOM 755 C C . TYR A 1 97 ? -3.485 -6.976 26.737 1.00 60.78 97 TYR A C 1
ATOM 757 O O . TYR A 1 97 ? -3.751 -6.884 27.934 1.00 60.78 97 TYR A O 1
ATOM 765 N N . ILE A 1 98 ? -2.451 -7.708 26.301 1.00 58.00 98 ILE A N 1
ATOM 766 C CA . ILE A 1 98 ? -1.560 -8.473 27.194 1.00 58.00 98 ILE A CA 1
ATOM 767 C C . ILE A 1 98 ? -0.790 -7.540 28.143 1.00 58.00 98 ILE A C 1
ATOM 769 O O . ILE A 1 98 ? -0.670 -7.844 29.325 1.00 58.00 98 ILE A O 1
ATOM 773 N N . SER A 1 99 ? -0.333 -6.379 27.661 1.00 57.47 99 SER A N 1
ATOM 774 C CA . SER A 1 99 ? 0.341 -5.369 28.493 1.00 57.47 99 SER A CA 1
ATOM 775 C C . SER A 1 99 ? -0.578 -4.686 29.514 1.00 57.47 99 SER A C 1
ATOM 777 O O . SER A 1 99 ? -0.067 -4.033 30.414 1.00 57.47 99 SER A O 1
ATOM 779 N N . SER A 1 100 ? -1.901 -4.790 29.366 1.00 56.28 100 SER A N 1
ATOM 780 C CA . SER A 1 100 ? -2.875 -4.246 30.322 1.00 56.28 100 SER A CA 1
ATOM 781 C C . SER A 1 100 ? -3.356 -5.287 31.341 1.00 56.28 100 SER A C 1
ATOM 783 O O . SER A 1 100 ? -4.095 -4.933 32.256 1.00 56.28 100 SER A O 1
ATOM 785 N N . SER A 1 101 ? -2.988 -6.560 31.158 1.00 52.22 101 SER A N 1
ATOM 786 C CA . SER A 1 101 ? -3.318 -7.679 32.055 1.00 52.22 101 SER A CA 1
ATOM 787 C C . SER A 1 101 ? -2.123 -8.128 32.913 1.00 52.22 101 SER A C 1
ATOM 789 O O . SER A 1 101 ? -2.228 -9.128 33.622 1.00 52.22 101 SER A O 1
ATOM 791 N N . CYS A 1 102 ? -0.997 -7.413 32.831 1.00 41.50 102 CYS A N 1
ATOM 792 C CA . CYS A 1 102 ? 0.184 -7.556 33.678 1.00 41.50 102 CYS A CA 1
ATOM 793 C C . CYS A 1 102 ? 0.364 -6.274 34.494 1.00 41.50 102 CYS A C 1
ATOM 795 O O . CYS A 1 102 ? 0.831 -6.393 35.647 1.00 41.50 102 CYS A O 1
#

Secondary structure (DSSP, 8-state):
-HHHHHHHHTSTTHHHHHHHHH---GGGGG-HHHHHHHHHHHHHHHTTTSSHHHHHHHTS-TTS-HHHHHHHHHHHHHHHHHHHHHHHHHHHHHHHHHTT--